Protein AF-A0A1I1I3D4-F1 (afdb_monomer_lite)

Sequence (178 aa):
MPFRSFLQRQIACILLVGGSAISSQSGAMFSGYDASAIHELLMAQVILKDDVPCFFSTAMTEEDKGARQRSITVEPMQGKIAWHISEDRGSRPLPASADQCVKYGETWQAGKILAEPKPLQYGMPYLVDFGARYHYLGIFCLSRDSTGATLLTQWSMGEDIVCTETPLNKPSKNPSGT

Foldseek 3Di:
DDDDDDDDDDDDDDDDDDDDDPPDPPPVCPDDPPVVVVVVLAQKDWDDDPLFTWIAGQPDDPVLLPFQKKKKWKDFPDDDTQWMKIHRRSNGHTHNDPVSTHTQQDHDDPIDTPDGHDDDDAFTKMWIWIDGVDTRIHIWGWDADPVRGIFIFDWDDDPHITGDPHGPDDPPPPPPPD

Radius of gyration: 28.36 Å; chains: 1; bounding box: 63×52×105 Å

Structure (mmCIF, N/CA/C/O backbone):
data_AF-A0A1I1I3D4-F1
#
_entry.id   AF-A0A1I1I3D4-F1
#
loop_
_atom_site.group_PDB
_atom_site.id
_atom_site.type_symbol
_atom_site.label_atom_id
_atom_site.label_alt_id
_atom_site.label_comp_id
_atom_site.label_asym_id
_atom_site.label_entity_id
_atom_site.label_seq_id
_atom_site.pdbx_PDB_ins_code
_atom_site.Cartn_x
_atom_site.Cartn_y
_atom_site.Cartn_z
_atom_site.occupancy
_atom_site.B_iso_or_equiv
_atom_site.auth_seq_id
_atom_site.auth_comp_id
_atom_site.auth_asym_id
_atom_site.auth_atom_id
_atom_site.pdbx_PDB_model_num
ATOM 1 N N . MET A 1 1 ? 22.675 19.282 83.811 1.00 41.78 1 MET A N 1
ATOM 2 C CA . MET A 1 1 ? 23.329 20.496 83.277 1.00 41.78 1 MET A CA 1
ATOM 3 C C . MET A 1 1 ? 22.571 20.941 82.030 1.00 41.78 1 MET A C 1
ATOM 5 O O . MET A 1 1 ? 22.627 20.225 81.041 1.00 41.78 1 MET A O 1
ATOM 9 N N . PRO A 1 2 ? 21.799 22.037 82.095 1.00 47.12 2 PRO A N 1
ATOM 10 C CA . PRO A 1 2 ? 21.137 22.659 80.950 1.00 47.12 2 PRO A CA 1
ATOM 11 C C . PRO A 1 2 ? 21.930 23.891 80.480 1.00 47.12 2 PRO A C 1
ATOM 13 O O . PRO A 1 2 ? 22.367 24.674 81.317 1.00 47.12 2 PRO A O 1
ATOM 16 N N . PHE A 1 3 ? 22.085 24.117 79.174 1.00 43.91 3 PHE A N 1
ATOM 17 C CA . PHE A 1 3 ? 22.532 25.417 78.657 1.00 43.91 3 PHE A CA 1
ATOM 18 C C . PHE A 1 3 ? 21.860 25.745 77.313 1.00 43.91 3 PHE A C 1
ATOM 20 O O . PHE A 1 3 ? 22.089 25.067 76.322 1.00 43.91 3 PHE A O 1
ATOM 27 N N . ARG A 1 4 ? 21.013 26.789 77.373 1.00 44.28 4 ARG A N 1
ATOM 28 C CA . ARG A 1 4 ? 20.846 27.949 76.460 1.00 44.28 4 ARG A CA 1
ATOM 29 C C . ARG A 1 4 ? 20.776 27.650 74.950 1.00 44.28 4 ARG A C 1
ATOM 31 O O . ARG A 1 4 ? 21.733 27.167 74.377 1.00 44.28 4 ARG A O 1
ATOM 38 N N . SER A 1 5 ? 19.668 27.864 74.238 1.00 41.50 5 SER A N 1
ATOM 39 C CA . SER A 1 5 ? 18.852 29.079 74.047 1.00 41.50 5 SER A CA 1
ATOM 40 C C . SER A 1 5 ? 19.575 30.257 73.375 1.00 41.50 5 SER A C 1
ATOM 42 O O . SER A 1 5 ? 20.690 30.599 73.752 1.00 41.50 5 SER A O 1
ATOM 44 N N . PHE A 1 6 ? 18.820 30.908 72.482 1.00 41.44 6 PHE A N 1
ATOM 45 C CA . PHE A 1 6 ? 18.988 32.241 71.890 1.00 41.44 6 PHE A CA 1
ATOM 46 C C . PHE A 1 6 ? 19.805 32.410 70.587 1.00 41.44 6 PHE A C 1
ATOM 48 O O . PHE A 1 6 ? 21.011 32.603 70.595 1.00 41.44 6 PHE A O 1
ATOM 55 N N . LEU A 1 7 ? 19.019 32.565 69.508 1.00 39.31 7 LEU A N 1
ATOM 56 C CA . LEU A 1 7 ? 18.900 33.801 68.714 1.00 39.31 7 LEU A CA 1
ATOM 57 C C . LEU A 1 7 ? 19.841 34.031 67.519 1.00 39.31 7 LEU A C 1
ATOM 59 O O . LEU A 1 7 ? 21.004 33.660 67.502 1.00 39.31 7 LEU A O 1
ATOM 63 N N . GLN A 1 8 ? 19.274 34.813 66.594 1.00 43.22 8 GLN A N 1
ATOM 64 C CA . GLN A 1 8 ? 19.895 35.627 65.544 1.00 43.22 8 GLN A CA 1
ATOM 65 C C . GLN A 1 8 ? 20.132 34.909 64.209 1.00 43.22 8 GLN A C 1
ATOM 67 O O . GLN A 1 8 ? 21.112 34.210 64.013 1.00 43.22 8 GLN A O 1
ATOM 72 N N . ARG A 1 9 ? 19.173 34.947 63.265 1.00 42.44 9 ARG A N 1
ATOM 73 C CA . ARG A 1 9 ? 18.871 36.086 62.359 1.00 42.44 9 ARG A CA 1
ATOM 74 C C . ARG A 1 9 ? 20.139 36.803 61.882 1.00 42.44 9 ARG A C 1
ATOM 76 O O . ARG A 1 9 ? 20.812 37.403 62.711 1.00 42.44 9 ARG A O 1
ATOM 83 N N . GLN A 1 10 ? 20.307 36.831 60.554 1.00 45.19 10 GLN A N 1
ATOM 84 C CA . GLN A 1 10 ? 20.806 37.904 59.658 1.00 45.19 10 GLN A CA 1
ATOM 85 C C . GLN A 1 10 ? 21.588 37.223 58.514 1.00 45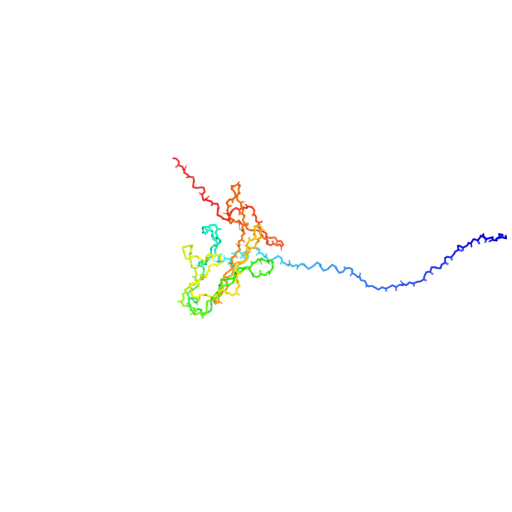.19 10 GLN A C 1
ATOM 87 O O . GLN A 1 10 ? 22.599 36.579 58.746 1.00 45.19 10 GLN A O 1
ATOM 92 N N . ILE A 1 11 ? 20.973 37.051 57.340 1.00 51.03 11 ILE A N 1
ATOM 93 C CA . ILE A 1 11 ? 21.057 37.974 56.191 1.00 51.03 11 ILE A CA 1
ATOM 94 C C . ILE A 1 11 ? 22.500 38.107 55.681 1.00 51.03 11 ILE A C 1
ATOM 96 O O . ILE A 1 11 ? 23.307 38.827 56.256 1.00 51.03 11 ILE A O 1
ATOM 100 N N . ALA A 1 12 ? 22.765 37.486 54.532 1.00 47.03 12 ALA A N 1
ATOM 101 C CA . ALA A 1 12 ? 23.756 37.954 53.573 1.00 47.03 12 ALA A CA 1
ATOM 102 C C . ALA A 1 12 ? 23.120 37.857 52.180 1.00 47.03 12 ALA A C 1
ATOM 104 O O . ALA A 1 12 ? 22.877 36.772 51.654 1.00 47.03 12 ALA A O 1
ATOM 105 N N . CYS A 1 13 ? 22.752 39.020 51.652 1.00 36.28 13 CYS A N 1
ATOM 106 C CA . CYS A 1 13 ? 22.328 39.220 50.276 1.00 36.28 13 CYS A CA 1
ATOM 107 C C . CYS A 1 13 ? 23.552 39.244 49.334 1.00 36.28 13 CYS A C 1
ATOM 109 O O . CYS A 1 13 ? 24.676 39.433 49.793 1.00 36.28 13 CYS A O 1
ATOM 111 N N . ILE A 1 14 ? 23.247 39.246 48.027 1.00 45.19 14 ILE A N 1
ATOM 112 C CA . ILE A 1 14 ? 24.045 39.719 46.871 1.00 45.19 14 ILE A CA 1
ATOM 113 C C . ILE A 1 14 ? 25.262 38.835 46.485 1.00 45.19 14 ILE A C 1
ATOM 115 O O . ILE A 1 14 ? 26.018 38.428 47.348 1.00 45.19 14 ILE A O 1
ATOM 119 N N 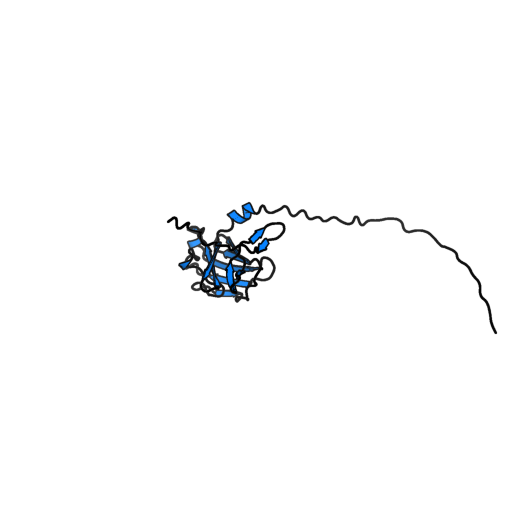. LEU A 1 15 ? 25.569 38.436 45.241 1.00 40.41 15 LEU A N 1
ATOM 120 C CA . LEU A 1 15 ? 25.268 38.822 43.852 1.00 40.41 15 LEU A CA 1
ATOM 121 C C . LEU A 1 15 ? 25.490 37.573 42.971 1.00 40.41 15 LEU A C 1
ATOM 123 O O . LEU A 1 15 ? 26.456 36.858 43.216 1.00 40.41 15 LEU A O 1
ATOM 127 N N . LEU A 1 16 ? 24.731 37.384 41.887 1.00 44.81 16 LEU A N 1
ATOM 128 C CA . LEU A 1 16 ? 25.324 37.014 40.592 1.00 44.81 16 LEU A CA 1
ATOM 129 C C . LEU A 1 16 ? 24.374 37.423 39.463 1.00 44.81 16 LEU A C 1
ATOM 131 O O . LEU A 1 16 ? 23.294 36.875 39.257 1.00 44.81 16 LEU A O 1
ATOM 135 N N . VAL A 1 17 ? 24.805 38.494 38.809 1.00 42.72 17 VAL A N 1
ATOM 136 C CA . VAL A 1 17 ? 24.235 39.141 37.637 1.00 42.72 17 VAL A CA 1
ATOM 137 C C . VAL A 1 17 ? 24.621 38.342 36.395 1.00 42.72 17 VAL A C 1
ATOM 139 O O . VAL A 1 17 ? 25.795 38.040 36.210 1.00 42.72 17 VAL A O 1
ATOM 142 N N . GLY A 1 18 ? 23.648 38.143 35.505 1.00 34.50 18 GLY A N 1
ATOM 143 C CA . GLY A 1 18 ? 23.869 38.251 34.064 1.00 34.50 18 GLY A CA 1
ATOM 144 C C . GLY A 1 18 ? 24.079 36.952 33.289 1.00 34.50 18 GLY A C 1
ATOM 145 O O . GLY A 1 18 ? 25.052 36.238 33.492 1.00 34.50 18 GLY A O 1
ATOM 146 N N . GLY A 1 19 ? 23.222 36.753 32.284 1.00 31.45 19 GLY A N 1
ATOM 147 C CA . GLY A 1 19 ? 23.629 36.087 31.048 1.00 31.45 19 GLY A CA 1
ATOM 148 C C . GLY A 1 19 ? 22.771 34.906 30.613 1.00 31.45 19 GLY A C 1
ATOM 149 O O . GLY A 1 19 ? 23.028 33.776 30.997 1.00 31.45 19 GLY A O 1
ATOM 150 N N . SER A 1 20 ? 21.844 35.193 29.699 1.00 37.25 20 SER A N 1
ATOM 151 C CA . SER A 1 20 ? 21.560 34.358 28.525 1.00 37.25 20 SER A CA 1
ATOM 152 C C . SER A 1 20 ? 20.994 32.952 28.741 1.00 37.25 20 SER A C 1
ATOM 154 O O . SER A 1 20 ? 21.710 31.960 28.706 1.00 37.25 20 SER A O 1
ATOM 156 N N . ALA A 1 21 ? 19.669 32.857 28.708 1.00 38.06 21 ALA A N 1
ATOM 157 C CA . ALA A 1 21 ? 19.028 31.970 27.743 1.00 38.06 21 ALA A CA 1
ATOM 158 C C . ALA A 1 21 ? 17.638 32.528 27.459 1.00 38.06 21 ALA A C 1
ATOM 160 O O . ALA A 1 21 ? 16.674 32.271 28.175 1.00 38.06 21 ALA A O 1
ATOM 161 N N . ILE A 1 22 ? 17.563 33.348 26.411 1.00 41.25 22 ILE A N 1
ATOM 162 C CA . ILE A 1 22 ? 16.327 33.572 25.671 1.00 41.25 22 ILE A CA 1
ATOM 163 C C . ILE A 1 22 ? 15.793 32.166 25.413 1.00 41.25 22 ILE A C 1
ATOM 165 O O . ILE A 1 22 ? 16.463 31.374 24.749 1.00 41.25 22 ILE A O 1
ATOM 169 N N . SER A 1 23 ? 14.659 31.822 26.016 1.00 35.31 23 SER A N 1
ATOM 170 C CA . SER A 1 23 ? 13.910 30.626 25.665 1.00 35.31 23 SER A CA 1
ATOM 171 C C . SER A 1 23 ? 13.660 30.720 24.169 1.00 35.31 23 SER A C 1
ATOM 173 O O . SER A 1 23 ? 12.834 31.514 23.719 1.00 35.31 23 SER A O 1
ATOM 175 N N . SER A 1 24 ? 14.486 29.997 23.411 1.00 32.62 24 SER A N 1
ATOM 176 C CA . SER A 1 24 ? 14.395 29.886 21.969 1.00 32.62 24 SER A CA 1
ATOM 177 C C . SER A 1 24 ? 13.004 29.346 21.683 1.00 32.62 24 SER A C 1
ATOM 179 O O . SER A 1 24 ? 12.732 28.160 21.858 1.00 32.62 24 SER A O 1
ATOM 181 N N . GLN A 1 25 ? 12.105 30.239 21.276 1.00 39.53 25 GLN A N 1
ATOM 182 C CA . GLN A 1 25 ? 11.008 29.875 20.405 1.00 39.53 25 GLN A CA 1
ATOM 183 C C . GLN A 1 25 ? 11.653 29.395 19.106 1.00 39.53 25 GLN A C 1
ATOM 185 O O . GLN A 1 25 ? 11.776 30.138 18.141 1.00 39.53 25 GLN A O 1
ATOM 190 N N . SER A 1 26 ? 12.086 28.139 19.084 1.00 30.25 26 SER A N 1
ATOM 191 C CA . SER A 1 26 ? 12.154 27.393 17.837 1.00 30.25 26 SER A CA 1
ATOM 192 C C . SER A 1 26 ? 10.739 26.914 17.544 1.00 30.25 26 SER A C 1
ATOM 194 O O . SER A 1 26 ? 10.429 25.730 17.606 1.00 30.25 26 SER A O 1
ATOM 196 N N . GLY A 1 27 ? 9.855 27.874 17.263 1.00 31.67 27 GLY A N 1
ATOM 197 C CA . GLY A 1 27 ? 8.738 27.613 16.378 1.00 31.67 27 GLY A CA 1
ATOM 198 C C . GLY A 1 27 ? 9.361 27.408 15.010 1.00 31.67 27 GLY A C 1
ATOM 199 O O . GLY A 1 27 ? 9.550 28.366 14.265 1.00 31.67 27 GLY A O 1
ATOM 200 N N . ALA A 1 28 ? 9.770 26.174 14.719 1.00 28.69 28 ALA A N 1
ATOM 201 C CA . ALA A 1 28 ? 9.980 25.775 13.346 1.00 28.69 28 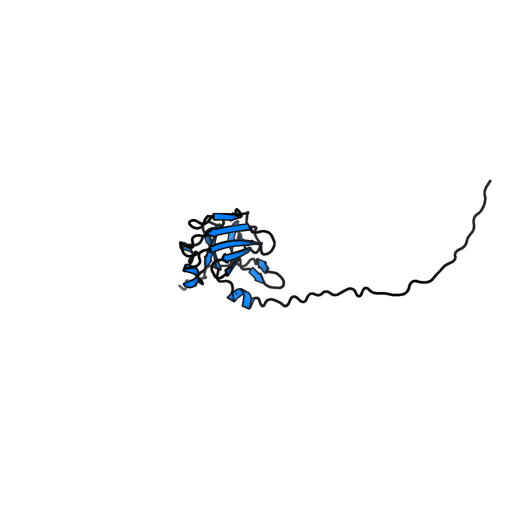ALA A CA 1
ATOM 202 C C . ALA A 1 28 ? 8.612 25.912 12.671 1.00 28.69 28 ALA A C 1
ATOM 204 O O . ALA A 1 28 ? 7.760 25.037 12.782 1.00 28.69 28 ALA A O 1
ATOM 205 N N . MET A 1 29 ? 8.379 27.062 12.037 1.00 29.78 29 MET A N 1
ATOM 206 C CA . MET A 1 29 ? 7.387 27.189 10.983 1.00 29.78 29 MET A CA 1
ATOM 207 C C . MET A 1 29 ? 7.840 26.241 9.874 1.00 29.78 29 MET A C 1
ATOM 209 O O . MET A 1 29 ? 8.608 26.624 8.994 1.00 29.78 29 MET A O 1
ATOM 213 N N . PHE A 1 30 ? 7.430 24.976 9.952 1.00 26.30 30 PHE A N 1
ATOM 214 C CA . PHE A 1 30 ? 7.457 24.120 8.784 1.00 26.30 30 PHE A CA 1
ATOM 215 C C . PHE A 1 30 ? 6.267 24.563 7.945 1.00 26.30 30 PHE A C 1
ATOM 217 O O . PHE A 1 30 ? 5.113 24.347 8.310 1.00 26.30 30 PHE A O 1
ATOM 224 N N . SER A 1 31 ? 6.567 25.328 6.895 1.00 30.77 31 SER A N 1
ATOM 225 C CA . SER A 1 31 ? 5.583 25.774 5.920 1.00 30.77 31 SER A CA 1
ATOM 226 C C . SER A 1 31 ? 4.753 24.574 5.491 1.00 30.77 31 SER A C 1
ATOM 228 O O . SER A 1 31 ? 5.322 23.567 5.062 1.00 30.77 31 SER A O 1
ATOM 230 N N . GLY A 1 32 ? 3.433 24.696 5.624 1.00 31.52 32 GLY A N 1
ATOM 231 C CA . GLY A 1 32 ? 2.490 23.711 5.129 1.00 31.52 32 GLY A CA 1
ATOM 232 C C . GLY A 1 32 ? 2.867 23.311 3.710 1.00 31.52 32 GLY A C 1
ATOM 233 O O . GLY A 1 32 ? 2.897 24.149 2.806 1.00 31.52 32 GLY A O 1
ATOM 234 N N . TYR A 1 33 ? 3.189 22.032 3.534 1.00 36.50 33 TYR A N 1
ATOM 235 C CA . TYR A 1 33 ? 3.066 21.420 2.227 1.00 36.50 33 TYR A CA 1
ATOM 236 C C . TYR A 1 33 ? 1.587 21.512 1.879 1.00 36.50 33 TYR A C 1
ATOM 238 O O . TYR A 1 33 ? 0.741 20.932 2.557 1.00 36.50 33 TYR A O 1
ATOM 246 N N . ASP A 1 34 ? 1.284 22.334 0.881 1.00 39.50 34 ASP A N 1
ATOM 247 C CA . ASP A 1 34 ? -0.055 22.487 0.343 1.00 39.50 34 ASP A CA 1
ATOM 248 C C . ASP A 1 34 ? -0.556 21.093 -0.062 1.00 39.50 34 ASP A C 1
ATOM 250 O O . ASP A 1 34 ? -0.004 20.454 -0.962 1.00 39.50 34 ASP A O 1
ATOM 254 N N . ALA A 1 35 ? -1.560 20.584 0.655 1.00 44.84 35 ALA A N 1
ATOM 255 C CA . ALA A 1 35 ? -2.115 19.247 0.459 1.00 44.84 35 ALA A CA 1
ATOM 256 C C . ALA A 1 35 ? -2.582 19.008 -0.992 1.00 44.84 35 ALA A C 1
ATOM 258 O O . ALA A 1 35 ? -2.681 17.858 -1.427 1.00 44.84 35 ALA A O 1
ATOM 259 N N . SER A 1 36 ? -2.821 20.085 -1.755 1.00 45.91 36 SER A N 1
ATOM 260 C CA . SER A 1 36 ? -3.120 20.034 -3.188 1.00 45.91 36 SER A CA 1
ATOM 261 C C . SER A 1 36 ? -1.946 19.521 -4.035 1.00 45.91 36 SER A C 1
ATOM 263 O O . SER A 1 36 ? -2.155 18.668 -4.896 1.00 45.91 36 SER A O 1
ATOM 265 N N . ALA A 1 37 ? -0.708 19.929 -3.737 1.00 46.66 37 ALA A N 1
ATOM 266 C CA . ALA A 1 37 ? 0.487 19.493 -4.464 1.00 46.66 37 ALA A CA 1
ATOM 267 C C . ALA A 1 37 ? 0.800 18.007 -4.234 1.00 46.66 37 ALA A C 1
ATOM 269 O O . ALA A 1 37 ? 1.332 17.334 -5.113 1.00 46.66 37 ALA A O 1
ATOM 270 N N . ILE A 1 38 ? 0.439 17.469 -3.064 1.00 53.56 38 ILE A N 1
ATOM 271 C CA . ILE A 1 38 ? 0.591 16.038 -2.781 1.00 53.56 38 ILE A CA 1
ATOM 272 C C . ILE A 1 38 ? -0.475 15.233 -3.523 1.00 53.56 38 ILE A C 1
ATOM 274 O O . ILE A 1 38 ? -0.159 14.169 -4.041 1.00 53.56 38 ILE A O 1
ATOM 278 N N . HIS A 1 39 ? -1.698 15.747 -3.672 1.00 52.34 39 HIS A N 1
ATOM 279 C CA . HIS A 1 39 ? -2.750 15.065 -4.433 1.00 52.34 39 HIS A CA 1
ATOM 280 C C . HIS A 1 39 ? -2.369 14.831 -5.905 1.00 52.34 39 HIS A C 1
ATOM 282 O O . HIS A 1 39 ? -2.664 13.769 -6.448 1.00 52.34 39 HIS A O 1
ATOM 288 N N . GLU A 1 40 ? -1.653 15.771 -6.529 1.00 50.38 40 GLU A N 1
ATOM 289 C CA . GLU A 1 40 ? -1.152 15.632 -7.906 1.00 50.38 40 GLU A CA 1
ATOM 290 C C . GLU A 1 40 ? 0.014 14.636 -8.050 1.00 50.38 40 GLU A C 1
ATOM 292 O O . GLU A 1 40 ? 0.331 14.219 -9.161 1.00 50.38 40 GLU A O 1
ATOM 297 N N . LEU A 1 41 ? 0.636 14.207 -6.947 1.00 58.00 41 LEU A N 1
ATOM 298 C CA . LEU A 1 41 ? 1.723 13.218 -6.938 1.00 58.00 41 LEU A CA 1
ATOM 299 C C . LEU A 1 41 ? 1.233 11.791 -6.635 1.00 58.00 41 LEU A C 1
ATOM 301 O O . LEU A 1 41 ? 1.994 10.830 -6.789 1.00 58.00 41 LEU A O 1
ATOM 305 N N . LEU A 1 42 ? -0.031 11.632 -6.220 1.00 66.62 42 LEU A N 1
ATOM 306 C CA . LEU A 1 42 ? -0.594 10.338 -5.837 1.00 66.62 42 LEU A CA 1
ATOM 307 C C . LEU A 1 42 ? -1.174 9.597 -7.036 1.00 66.62 42 LEU A C 1
ATOM 309 O O . LEU A 1 42 ? -2.365 9.639 -7.330 1.00 66.62 42 LEU A O 1
ATOM 313 N N . MET A 1 43 ? -0.290 8.903 -7.733 1.00 80.44 43 MET A N 1
ATOM 314 C CA . MET A 1 43 ? -0.617 8.149 -8.938 1.00 80.44 43 MET A CA 1
ATOM 315 C C . MET A 1 43 ? -0.777 6.647 -8.688 1.00 80.44 43 MET A C 1
ATOM 317 O O . MET A 1 43 ? -1.285 5.922 -9.550 1.00 80.44 43 MET A O 1
ATOM 321 N N . ALA A 1 44 ? -0.361 6.172 -7.513 1.00 87.81 44 ALA A N 1
ATOM 322 C CA . ALA A 1 44 ? -0.641 4.822 -7.066 1.00 87.81 44 ALA A CA 1
ATOM 323 C C . ALA A 1 44 ? -2.035 4.739 -6.440 1.00 87.81 44 ALA A C 1
ATOM 325 O O . ALA A 1 44 ? -2.428 5.533 -5.587 1.00 87.81 44 ALA A O 1
ATOM 326 N N . GLN A 1 45 ? -2.773 3.729 -6.871 1.00 89.50 45 GLN A N 1
ATOM 327 C CA . GLN A 1 45 ? -4.115 3.406 -6.435 1.00 89.50 45 GLN A CA 1
ATOM 328 C C . GLN A 1 45 ? -4.092 2.163 -5.548 1.00 89.50 45 GLN A C 1
ATOM 330 O O . GLN A 1 45 ? -3.305 1.231 -5.751 1.00 89.50 45 GLN A O 1
ATOM 335 N N . VAL A 1 46 ? -4.991 2.152 -4.566 1.00 92.06 46 VAL A N 1
ATOM 336 C CA . VAL A 1 46 ? -5.141 1.059 -3.606 1.00 92.06 46 VAL A CA 1
ATOM 337 C C . VAL A 1 46 ? -6.602 0.641 -3.555 1.00 92.06 46 VAL A C 1
ATOM 339 O O . VAL A 1 46 ? -7.492 1.475 -3.397 1.00 92.06 46 VAL A O 1
ATOM 342 N N . ILE A 1 47 ? -6.845 -0.660 -3.674 1.00 93.38 47 ILE A N 1
ATOM 343 C CA . ILE A 1 47 ? -8.161 -1.282 -3.490 1.00 93.38 47 ILE A CA 1
ATOM 344 C C . ILE A 1 47 ? -8.059 -2.425 -2.482 1.00 93.38 47 ILE A C 1
ATOM 346 O O . ILE A 1 47 ? -6.961 -2.849 -2.131 1.00 93.38 47 ILE A O 1
ATOM 350 N N . LEU A 1 48 ? -9.197 -2.947 -2.030 1.00 94.31 48 LEU A N 1
ATOM 351 C CA . LEU A 1 48 ? -9.233 -4.221 -1.315 1.00 94.31 48 LEU A CA 1
ATOM 352 C C . LEU A 1 48 ? -9.571 -5.342 -2.289 1.00 94.31 48 LEU A C 1
ATOM 354 O O . LEU A 1 48 ? -10.529 -5.235 -3.054 1.00 94.31 48 LEU A O 1
ATOM 358 N N . LYS A 1 49 ? -8.797 -6.423 -2.232 1.00 93.12 49 LYS A N 1
ATOM 359 C CA . LYS A 1 49 ? -9.065 -7.669 -2.950 1.00 93.12 49 LYS A CA 1
ATOM 360 C C . LYS A 1 49 ? -8.954 -8.811 -1.951 1.00 93.12 49 LYS A C 1
ATOM 362 O O . LYS A 1 49 ? -7.859 -9.092 -1.469 1.00 93.12 49 LYS A O 1
ATOM 367 N N . ASP A 1 50 ? -10.089 -9.429 -1.633 1.00 92.31 50 ASP A N 1
ATOM 368 C CA . ASP A 1 50 ? -10.211 -10.444 -0.576 1.00 92.31 50 ASP A CA 1
ATOM 369 C C . ASP A 1 50 ? -9.721 -9.919 0.791 1.00 92.31 50 ASP A C 1
ATOM 371 O O . ASP A 1 50 ? -8.878 -10.531 1.437 1.00 92.31 50 ASP A O 1
ATOM 375 N N . ASP A 1 51 ? -10.196 -8.732 1.189 1.00 91.81 51 ASP A N 1
ATOM 376 C CA . ASP A 1 51 ? -9.836 -8.020 2.433 1.00 91.81 51 ASP A CA 1
ATOM 377 C C . ASP A 1 51 ? -8.356 -7.617 2.592 1.00 91.81 51 ASP A C 1
ATOM 379 O O . ASP A 1 51 ? -7.955 -7.123 3.649 1.00 91.81 51 ASP A O 1
ATOM 383 N N . VAL A 1 52 ? -7.546 -7.754 1.538 1.00 95.31 52 VAL A N 1
ATOM 384 C CA . VAL A 1 52 ? -6.126 -7.373 1.525 1.00 95.31 52 VAL A CA 1
ATOM 385 C C . VAL A 1 52 ? -5.907 -6.150 0.622 1.00 95.31 52 VAL A C 1
ATOM 387 O O . VAL A 1 52 ? -6.438 -6.126 -0.495 1.00 95.31 52 VAL A O 1
ATOM 390 N N . PRO A 1 53 ? -5.118 -5.138 1.048 1.00 96.00 53 PRO A N 1
ATOM 391 C CA . PRO A 1 53 ? -4.707 -4.039 0.177 1.00 96.00 53 PRO A CA 1
ATOM 392 C C . PRO A 1 53 ? -4.021 -4.548 -1.084 1.00 96.00 53 PRO A C 1
ATOM 394 O O . PRO A 1 53 ? -3.118 -5.379 -1.018 1.00 96.00 53 PRO A O 1
ATOM 397 N N . CYS A 1 54 ? -4.447 -4.039 -2.228 1.00 95.25 54 CYS A N 1
ATOM 398 C CA . CYS A 1 54 ? -3.938 -4.416 -3.530 1.00 95.25 54 CYS A CA 1
ATOM 399 C C . CYS A 1 54 ? -3.593 -3.160 -4.321 1.00 95.25 54 CYS A C 1
ATOM 401 O O . CYS A 1 54 ? -4.411 -2.243 -4.432 1.00 95.25 54 CYS A O 1
ATOM 403 N N . PHE A 1 55 ? -2.371 -3.116 -4.840 1.00 93.75 55 PHE A N 1
ATOM 404 C CA . PHE A 1 55 ? -1.745 -1.888 -5.315 1.00 93.75 55 PHE A CA 1
ATOM 405 C C . PHE A 1 55 ? -1.541 -1.912 -6.833 1.00 93.75 55 PHE A C 1
ATOM 407 O O . PHE A 1 55 ? -1.119 -2.931 -7.390 1.00 93.75 55 PHE A O 1
ATOM 414 N N . PHE A 1 56 ? -1.782 -0.780 -7.496 1.00 91.38 56 PHE A N 1
ATOM 415 C CA . PHE A 1 56 ? -1.477 -0.559 -8.916 1.00 91.38 56 PHE A CA 1
ATOM 416 C C . PHE A 1 56 ? -1.278 0.935 -9.212 1.00 91.38 56 PHE A C 1
ATOM 418 O O . PHE A 1 56 ? -1.624 1.766 -8.386 1.00 91.38 56 PHE A O 1
ATOM 425 N N . SER A 1 57 ? -0.745 1.311 -10.376 1.00 88.44 57 SER A N 1
ATOM 426 C CA . SER A 1 57 ? -0.663 2.719 -10.808 1.00 88.44 57 SER A CA 1
ATOM 427 C C . SER A 1 57 ? -1.033 2.863 -12.283 1.00 88.44 57 SER A C 1
ATOM 429 O O . SER A 1 57 ? -0.551 2.131 -13.140 1.00 88.44 57 SER A O 1
ATOM 431 N N . THR A 1 58 ? -1.901 3.822 -12.597 1.00 83.50 58 THR A N 1
ATOM 432 C CA . THR A 1 58 ? -2.339 4.093 -13.978 1.00 83.50 58 THR A CA 1
ATOM 433 C C . THR A 1 58 ? -1.497 5.158 -14.675 1.00 83.50 58 THR A C 1
ATOM 435 O O . THR A 1 58 ? -1.688 5.390 -15.864 1.00 83.50 58 THR A O 1
ATOM 438 N N . ALA A 1 59 ? -0.582 5.817 -13.959 1.00 79.88 59 ALA A N 1
ATOM 439 C CA . ALA A 1 59 ? 0.217 6.924 -14.494 1.00 79.88 59 ALA A CA 1
ATOM 440 C C . ALA A 1 59 ? 1.588 6.496 -15.038 1.00 79.88 59 ALA A C 1
ATOM 442 O O . ALA A 1 59 ? 2.431 7.344 -15.330 1.00 79.88 59 ALA A O 1
ATOM 443 N N . MET A 1 60 ? 1.837 5.190 -15.138 1.00 74.88 60 MET A N 1
ATOM 444 C CA . MET A 1 60 ? 3.105 4.672 -15.644 1.00 74.88 60 MET A CA 1
ATOM 445 C C . MET A 1 60 ? 3.314 5.089 -17.093 1.00 74.88 60 MET A C 1
ATOM 447 O O . MET A 1 60 ? 2.430 4.919 -17.935 1.00 74.88 60 MET A O 1
ATOM 451 N N . THR A 1 61 ? 4.508 5.587 -17.394 1.00 74.50 61 THR A N 1
ATOM 452 C CA . THR A 1 61 ? 4.865 5.992 -18.751 1.00 74.50 61 THR A CA 1
ATOM 453 C C . THR A 1 61 ? 5.441 4.813 -19.541 1.00 74.50 61 THR A C 1
ATOM 455 O O . THR A 1 61 ? 5.845 3.788 -18.984 1.00 74.50 61 THR A O 1
ATOM 458 N N . GLU A 1 62 ? 5.524 4.946 -20.868 1.00 72.31 62 GLU A N 1
ATOM 459 C CA . GLU A 1 62 ? 6.235 3.968 -21.709 1.00 72.31 62 GLU A CA 1
ATOM 460 C C . GLU A 1 62 ? 7.719 3.844 -21.320 1.00 72.31 62 GLU A C 1
ATOM 462 O O . GLU A 1 62 ? 8.317 2.779 -21.467 1.00 72.31 62 GLU A O 1
ATOM 467 N N . GLU A 1 63 ? 8.310 4.905 -20.770 1.00 71.38 63 GLU A N 1
ATOM 468 C CA . GLU A 1 63 ? 9.710 4.929 -20.348 1.00 71.38 63 GLU A CA 1
ATOM 469 C C . GLU A 1 63 ? 9.949 4.045 -19.115 1.00 71.38 63 GLU A C 1
ATOM 47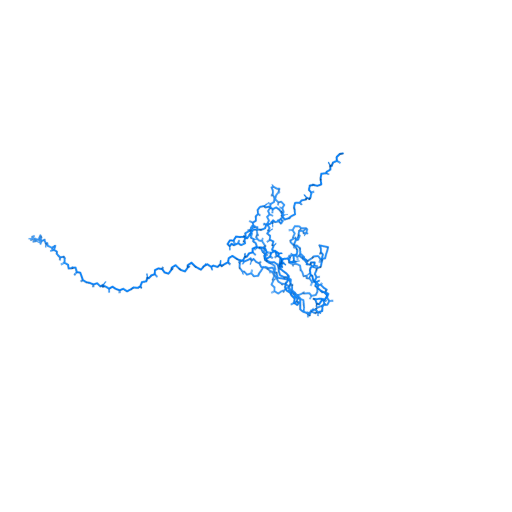1 O O . GLU A 1 63 ? 10.992 3.394 -19.008 1.00 71.38 63 GLU A O 1
ATOM 476 N N . ASP A 1 64 ? 8.960 3.924 -18.225 1.00 72.75 64 ASP A N 1
ATOM 477 C CA . ASP A 1 64 ? 9.025 3.034 -17.061 1.00 72.75 64 ASP A CA 1
ATOM 478 C C . ASP A 1 64 ? 8.992 1.557 -17.457 1.00 72.75 64 ASP A C 1
ATOM 480 O O . ASP A 1 64 ? 9.554 0.708 -16.755 1.00 72.75 64 ASP A O 1
ATOM 484 N N . LYS A 1 65 ? 8.416 1.228 -18.623 1.00 66.38 65 LYS A N 1
ATOM 485 C CA . LYS A 1 65 ? 8.422 -0.138 -19.178 1.00 66.38 65 LYS A CA 1
ATOM 486 C C . LYS A 1 65 ? 9.822 -0.605 -19.591 1.00 66.38 65 LYS A C 1
ATOM 488 O O . LYS A 1 65 ? 10.043 -1.813 -19.685 1.00 66.38 65 LYS A O 1
ATOM 493 N N . GLY A 1 66 ? 10.779 0.313 -19.745 1.00 65.06 66 GLY A N 1
ATOM 494 C CA . GLY A 1 66 ? 12.194 0.010 -19.990 1.00 65.06 66 GLY A CA 1
ATOM 495 C C . GLY A 1 66 ? 13.076 -0.054 -18.734 1.00 65.06 66 GLY A C 1
ATOM 496 O O . GLY A 1 66 ? 14.230 -0.476 -18.830 1.00 65.06 66 GLY A O 1
ATOM 497 N N . ALA A 1 67 ? 12.571 0.357 -17.564 1.00 72.38 67 ALA A N 1
ATOM 498 C CA . ALA A 1 67 ? 13.348 0.366 -16.324 1.00 72.38 67 ALA A CA 1
ATOM 499 C C . ALA A 1 67 ? 13.713 -1.059 -15.868 1.00 72.38 67 ALA A C 1
ATOM 501 O O . ALA A 1 67 ? 12.856 -1.940 -15.796 1.00 72.38 67 ALA A O 1
ATOM 502 N N . ARG A 1 68 ? 14.998 -1.280 -15.555 1.00 74.56 68 ARG A N 1
ATOM 503 C CA . ARG A 1 68 ? 15.516 -2.590 -15.114 1.00 74.56 68 ARG A CA 1
ATOM 504 C C . ARG A 1 68 ? 15.144 -2.928 -13.678 1.00 74.56 68 ARG A C 1
ATOM 506 O O . ARG A 1 68 ? 14.942 -4.094 -13.381 1.00 74.56 68 ARG A O 1
ATOM 513 N N . GLN A 1 69 ? 15.088 -1.919 -12.819 1.00 79.00 69 GLN A N 1
ATOM 514 C CA . GLN A 1 69 ? 14.720 -2.083 -11.425 1.00 79.00 69 GLN A CA 1
ATOM 515 C C . GLN A 1 69 ? 13.335 -1.499 -11.209 1.00 79.00 69 GLN A C 1
ATOM 517 O O . GLN A 1 69 ? 13.050 -0.382 -11.649 1.00 79.00 69 GLN A O 1
ATOM 522 N N . ARG A 1 70 ? 12.484 -2.277 -10.550 1.00 87.50 70 ARG A N 1
ATOM 523 C CA . ARG A 1 70 ? 11.143 -1.875 -10.149 1.00 87.50 70 ARG A CA 1
ATOM 524 C C . ARG A 1 70 ? 10.873 -2.351 -8.738 1.00 87.50 70 ARG A C 1
ATOM 526 O O . ARG A 1 70 ? 11.333 -3.425 -8.362 1.00 87.50 70 ARG A O 1
ATOM 533 N N . SER A 1 71 ? 10.110 -1.596 -7.970 1.00 91.00 71 SER A N 1
ATOM 534 C CA . SER A 1 71 ? 9.786 -1.960 -6.601 1.00 91.00 71 SER A CA 1
ATOM 535 C C . SER A 1 71 ? 8.370 -1.574 -6.220 1.00 91.00 71 SER A C 1
ATOM 537 O O . SER A 1 71 ? 7.744 -0.707 -6.828 1.00 91.00 71 SER A O 1
ATOM 539 N N . ILE A 1 72 ? 7.876 -2.255 -5.191 1.00 93.50 72 ILE A N 1
ATOM 540 C CA . ILE A 1 72 ? 6.703 -1.840 -4.432 1.00 93.50 72 ILE A CA 1
ATOM 541 C C . ILE A 1 72 ? 7.142 -1.799 -2.978 1.00 93.50 72 ILE A C 1
ATOM 543 O O . ILE A 1 72 ? 7.513 -2.832 -2.412 1.00 93.50 72 ILE A O 1
ATOM 547 N N . THR A 1 73 ? 7.107 -0.614 -2.388 1.00 95.38 73 THR A N 1
ATOM 548 C CA . THR A 1 73 ? 7.412 -0.398 -0.976 1.00 95.38 73 THR A CA 1
ATOM 549 C C . THR A 1 73 ? 6.153 0.069 -0.279 1.00 95.38 73 THR A C 1
ATOM 551 O O . THR A 1 73 ? 5.468 0.962 -0.764 1.00 95.38 73 THR A O 1
ATOM 554 N N . VAL A 1 74 ? 5.844 -0.532 0.863 1.00 96.81 74 VAL A N 1
ATOM 555 C CA . VAL A 1 74 ? 4.791 -0.068 1.762 1.00 96.81 74 VAL A CA 1
ATOM 556 C C . VAL A 1 74 ? 5.423 0.259 3.099 1.00 96.81 74 VAL A C 1
ATOM 558 O O . VAL A 1 74 ? 6.070 -0.587 3.728 1.00 96.81 74 VAL A O 1
ATOM 561 N N . GLU A 1 75 ? 5.204 1.479 3.558 1.00 95.31 75 GLU A N 1
ATOM 562 C CA . GLU A 1 75 ? 5.718 1.964 4.827 1.00 95.31 75 GLU A CA 1
ATOM 563 C C . GLU A 1 75 ? 4.671 2.794 5.566 1.00 95.31 75 GLU A C 1
ATOM 565 O O . GLU A 1 75 ? 3.863 3.480 4.941 1.00 95.31 75 GLU A O 1
ATOM 570 N N . PRO A 1 76 ? 4.614 2.705 6.903 1.00 93.00 76 PRO A N 1
ATOM 571 C CA . PRO A 1 76 ? 3.832 3.662 7.667 1.00 93.00 76 PRO A CA 1
ATOM 572 C C . PRO A 1 76 ? 4.458 5.048 7.493 1.00 93.00 76 PRO A C 1
ATOM 574 O O . PRO A 1 76 ? 5.682 5.160 7.428 1.00 93.00 76 PRO A O 1
ATOM 577 N N . MET A 1 77 ? 3.643 6.105 7.508 1.00 83.19 77 MET A N 1
ATOM 578 C CA . MET A 1 77 ? 4.155 7.487 7.448 1.00 83.19 77 MET A CA 1
ATOM 579 C C . MET A 1 77 ? 5.177 7.796 8.553 1.00 83.19 77 MET A C 1
ATOM 581 O O . MET A 1 77 ? 6.023 8.672 8.407 1.00 83.19 77 MET A O 1
ATOM 585 N N . GLN A 1 78 ? 5.112 7.055 9.661 1.00 76.56 78 GLN A N 1
ATOM 586 C CA . GLN A 1 78 ? 6.115 7.063 10.715 1.00 76.56 78 GLN A CA 1
ATOM 587 C C . GLN A 1 78 ? 6.503 5.625 11.062 1.00 76.56 78 GLN A C 1
ATOM 589 O O . GLN A 1 78 ? 5.669 4.833 11.506 1.00 76.56 78 GLN A O 1
ATOM 594 N N . GLY A 1 79 ? 7.781 5.279 10.905 1.00 81.44 79 GLY A N 1
ATOM 595 C CA . GLY A 1 79 ? 8.319 4.004 11.373 1.00 81.44 79 GLY A CA 1
ATOM 596 C C . GLY A 1 79 ? 9.185 3.282 10.350 1.00 81.44 79 GLY A C 1
ATOM 597 O O . GLY A 1 79 ? 9.902 3.892 9.567 1.00 81.44 79 GLY A O 1
ATOM 598 N N . LYS A 1 80 ? 9.182 1.948 10.427 1.00 89.62 80 LYS A N 1
ATOM 599 C CA . LYS A 1 80 ? 9.981 1.077 9.554 1.00 89.62 80 LYS A CA 1
ATOM 600 C C . LYS A 1 80 ? 9.114 0.541 8.425 1.00 89.62 80 LYS A C 1
ATOM 602 O O . LYS A 1 80 ? 7.964 0.190 8.684 1.00 89.62 80 LYS A O 1
ATOM 607 N N . ILE A 1 81 ? 9.728 0.329 7.261 1.00 94.19 81 ILE A N 1
ATOM 608 C CA . ILE A 1 81 ? 9.147 -0.380 6.114 1.00 94.19 81 ILE A CA 1
ATOM 609 C C . ILE A 1 81 ? 8.334 -1.591 6.590 1.00 94.19 81 ILE A C 1
ATOM 611 O O . ILE A 1 81 ? 8.821 -2.443 7.357 1.00 94.19 81 ILE A O 1
ATOM 615 N N . ALA A 1 82 ? 7.072 -1.615 6.168 1.00 96.50 82 ALA A N 1
ATOM 616 C CA . ALA A 1 82 ? 6.125 -2.671 6.478 1.00 96.50 82 ALA A CA 1
ATOM 617 C C . ALA A 1 82 ? 6.258 -3.823 5.484 1.00 96.50 82 ALA A C 1
ATOM 619 O O . ALA A 1 82 ? 6.030 -4.960 5.873 1.00 96.50 82 ALA A O 1
ATOM 620 N N . TRP A 1 83 ? 6.615 -3.537 4.231 1.00 97.75 83 TRP A N 1
ATOM 621 C CA . TRP A 1 83 ? 6.821 -4.535 3.186 1.00 97.75 83 TRP A CA 1
ATOM 622 C C . TRP A 1 83 ? 7.567 -3.928 1.998 1.00 97.75 83 TRP A C 1
ATOM 624 O O . TRP A 1 83 ? 7.365 -2.757 1.685 1.00 97.75 83 TRP A O 1
ATOM 634 N N . HIS A 1 84 ? 8.428 -4.703 1.343 1.00 95.75 84 HIS A N 1
ATOM 635 C CA . HIS A 1 84 ? 9.165 -4.231 0.171 1.00 95.75 84 HIS A CA 1
ATOM 636 C C . HIS A 1 84 ? 9.496 -5.384 -0.772 1.00 95.75 84 HIS A C 1
ATOM 638 O O . HIS A 1 84 ? 10.077 -6.388 -0.354 1.00 95.75 84 HIS A O 1
ATOM 644 N N . ILE A 1 85 ? 9.170 -5.205 -2.050 1.00 93.44 85 ILE A N 1
ATOM 645 C CA . ILE A 1 85 ? 9.542 -6.088 -3.158 1.00 93.44 85 ILE A CA 1
ATOM 646 C C . ILE A 1 85 ? 10.407 -5.318 -4.147 1.00 93.44 85 ILE A C 1
ATOM 648 O O . ILE A 1 85 ? 10.050 -4.200 -4.504 1.00 93.44 85 ILE A O 1
ATOM 652 N N . SER A 1 86 ? 11.478 -5.945 -4.639 1.00 90.50 86 SER A N 1
ATOM 653 C CA . SER A 1 86 ? 12.258 -5.470 -5.792 1.00 90.50 86 SER A CA 1
ATOM 654 C C . SER A 1 86 ? 12.251 -6.509 -6.908 1.00 90.50 86 SER A C 1
ATOM 656 O O . SER A 1 86 ? 12.391 -7.706 -6.657 1.00 90.50 86 SER A O 1
ATOM 658 N N . GLU A 1 87 ? 12.111 -6.059 -8.146 1.00 86.75 87 GLU A N 1
ATOM 659 C CA . GLU A 1 87 ? 12.237 -6.840 -9.371 1.00 86.75 87 GLU A CA 1
ATOM 660 C C . GLU A 1 87 ? 13.363 -6.222 -10.203 1.00 86.75 87 GLU A C 1
ATOM 662 O O . GLU A 1 87 ? 13.259 -5.087 -10.665 1.00 86.75 87 GLU A O 1
ATOM 667 N N . ASP A 1 88 ? 14.460 -6.962 -10.358 1.00 77.81 88 ASP A N 1
ATOM 668 C CA . ASP A 1 88 ? 15.709 -6.429 -10.922 1.00 77.81 88 ASP A CA 1
ATOM 669 C C . ASP A 1 88 ? 15.899 -6.789 -12.408 1.00 77.81 88 ASP A C 1
ATOM 671 O O . ASP A 1 88 ? 16.947 -6.500 -12.995 1.00 77.81 88 ASP A O 1
ATOM 675 N N . ARG A 1 89 ? 14.929 -7.477 -13.031 1.00 69.94 89 ARG A N 1
ATOM 676 C CA . ARG A 1 89 ? 15.030 -7.916 -14.433 1.00 69.94 89 ARG A CA 1
ATOM 677 C C . ARG A 1 89 ? 14.204 -7.069 -15.391 1.00 69.94 89 ARG A C 1
ATOM 679 O O . ARG A 1 89 ? 14.302 -7.296 -16.597 1.00 69.94 89 ARG A O 1
ATOM 686 N N . GLY A 1 90 ? 13.409 -6.120 -14.900 1.00 64.19 90 GLY A N 1
ATOM 687 C CA . GLY A 1 90 ? 12.586 -5.203 -15.688 1.00 64.19 90 GLY A CA 1
ATOM 688 C C . GLY A 1 90 ? 11.678 -5.909 -16.695 1.00 64.19 90 GLY A C 1
ATOM 689 O O . GLY A 1 90 ? 11.242 -5.303 -17.676 1.00 64.19 90 GLY A O 1
ATOM 690 N N . SER A 1 91 ? 11.404 -7.199 -16.501 1.00 66.00 91 SER A N 1
ATOM 691 C CA . SER A 1 91 ? 10.947 -8.074 -17.591 1.00 66.00 91 SER A CA 1
ATOM 692 C C . SER A 1 91 ? 9.465 -7.907 -17.920 1.00 66.00 91 SER A C 1
ATOM 694 O O . SER A 1 91 ? 9.000 -8.315 -18.986 1.00 66.00 91 SER A O 1
ATOM 696 N N . ARG A 1 92 ? 8.705 -7.296 -17.011 1.00 71.31 92 ARG A N 1
ATOM 697 C CA . ARG A 1 92 ? 7.263 -7.095 -17.134 1.00 71.31 92 ARG A CA 1
ATOM 698 C C . ARG A 1 92 ? 6.844 -5.799 -16.433 1.00 71.31 92 ARG A C 1
ATOM 700 O O . ARG A 1 92 ? 7.420 -5.466 -15.398 1.00 71.31 92 ARG A O 1
ATOM 707 N N . PRO A 1 93 ? 5.857 -5.071 -16.977 1.00 75.75 93 PRO A N 1
ATOM 708 C CA . PRO A 1 93 ? 5.463 -3.767 -16.457 1.00 75.75 93 PRO A CA 1
ATOM 709 C C . PRO A 1 93 ? 4.936 -3.877 -15.027 1.00 75.75 93 PRO A C 1
ATOM 711 O O . PRO A 1 93 ? 4.383 -4.916 -14.644 1.00 75.75 93 PRO A O 1
ATOM 714 N N . LEU A 1 94 ? 5.102 -2.792 -14.268 1.00 79.69 94 LEU A N 1
ATOM 715 C CA . LEU A 1 94 ? 4.439 -2.615 -12.982 1.00 79.69 94 LEU A CA 1
ATOM 716 C C . LEU A 1 94 ? 2.898 -2.772 -13.150 1.00 79.69 94 LEU A C 1
ATOM 718 O O . LEU A 1 94 ? 2.368 -2.573 -14.248 1.00 79.69 94 LEU A O 1
ATOM 722 N N . PRO A 1 95 ? 2.164 -3.138 -12.085 1.00 86.19 95 PRO A N 1
ATOM 723 C CA . PRO A 1 95 ? 0.710 -3.321 -12.122 1.00 86.19 95 PRO A CA 1
ATOM 724 C C . PRO A 1 95 ? -0.040 -2.053 -12.541 1.00 86.19 95 PRO A C 1
ATOM 726 O O . PRO A 1 95 ? -0.010 -1.058 -11.822 1.00 86.19 95 PRO A O 1
ATOM 729 N N . ALA A 1 96 ? -0.757 -2.098 -13.666 1.00 86.44 96 ALA A N 1
ATOM 730 C CA . ALA A 1 96 ? -1.389 -0.909 -14.250 1.00 86.44 96 ALA A CA 1
ATOM 731 C C . ALA A 1 96 ? -2.921 -0.849 -14.096 1.00 86.44 96 ALA A C 1
ATOM 733 O O . ALA A 1 96 ? -3.573 0.035 -14.646 1.00 86.44 96 ALA A O 1
ATOM 734 N N . SER A 1 97 ? -3.525 -1.807 -13.388 1.00 88.69 97 SER A N 1
ATOM 735 C CA . SER A 1 97 ? -4.981 -1.894 -13.222 1.00 88.69 97 SER A CA 1
ATOM 736 C C . SER A 1 97 ? -5.376 -2.658 -11.959 1.00 88.69 97 SER A C 1
ATOM 738 O O . SER A 1 97 ? -4.580 -3.421 -11.411 1.00 88.69 97 SER A O 1
ATOM 740 N N . ALA A 1 98 ? -6.636 -2.500 -11.548 1.00 89.88 98 ALA A N 1
ATOM 741 C CA . ALA A 1 98 ? -7.243 -3.233 -10.439 1.00 89.88 98 ALA A CA 1
ATOM 742 C C . ALA A 1 98 ? -7.174 -4.764 -10.611 1.00 89.88 98 ALA A C 1
ATOM 744 O O . ALA A 1 98 ? -6.936 -5.485 -9.646 1.00 89.88 98 ALA A O 1
ATOM 745 N N . ASP A 1 99 ? -7.322 -5.281 -11.832 1.00 89.69 99 ASP A N 1
ATOM 746 C CA . ASP A 1 99 ? -7.267 -6.729 -12.075 1.00 89.69 99 ASP A CA 1
ATOM 747 C C . ASP A 1 99 ? -5.852 -7.294 -11.915 1.00 89.69 99 ASP A C 1
ATOM 749 O O . ASP A 1 99 ? -5.677 -8.427 -11.460 1.00 89.69 99 ASP A O 1
ATOM 753 N N . GLN A 1 100 ? -4.848 -6.484 -12.256 1.00 89.75 100 GLN A N 1
ATOM 754 C CA . GLN A 1 100 ? -3.426 -6.833 -12.228 1.00 89.75 100 GLN A CA 1
ATOM 755 C C . GLN A 1 100 ? -2.720 -6.419 -10.935 1.00 89.75 100 GLN A C 1
ATOM 757 O O . GLN A 1 100 ? -1.507 -6.602 -10.836 1.00 89.75 100 GLN A O 1
ATOM 762 N N . CYS A 1 101 ? -3.445 -5.829 -9.982 1.00 92.38 101 CYS A N 1
ATOM 763 C CA . CYS A 1 101 ? -2.869 -5.290 -8.760 1.00 92.38 101 CYS A CA 1
ATOM 764 C C . CYS A 1 101 ? -2.094 -6.359 -7.976 1.00 92.38 101 CYS A C 1
ATOM 766 O O . CYS A 1 101 ? -2.416 -7.550 -8.020 1.00 92.38 101 CYS A O 1
ATOM 768 N N . VAL A 1 102 ? -1.077 -5.925 -7.235 1.00 94.00 102 VAL A N 1
ATOM 769 C CA . VAL A 1 102 ? -0.294 -6.811 -6.364 1.00 94.00 102 VAL A CA 1
ATOM 770 C C . VAL A 1 102 ? -0.832 -6.682 -4.954 1.00 94.00 102 VAL A C 1
ATOM 772 O O . VAL A 1 102 ? -0.870 -5.579 -4.404 1.00 94.00 102 VAL A O 1
ATOM 775 N N . LYS A 1 103 ? -1.256 -7.803 -4.371 1.00 96.12 103 LYS A N 1
ATOM 776 C CA . LYS A 1 103 ? -1.727 -7.837 -2.989 1.00 96.12 103 LYS A CA 1
ATOM 777 C C . LYS A 1 103 ? -0.562 -7.679 -2.024 1.00 96.12 103 LYS A C 1
ATOM 779 O O . LYS A 1 103 ? 0.527 -8.208 -2.236 1.00 96.12 103 LYS A O 1
ATOM 784 N N . TYR A 1 104 ? -0.818 -6.976 -0.931 1.00 96.81 104 TYR A N 1
ATOM 785 C CA . TYR A 1 104 ? 0.120 -6.836 0.167 1.00 96.81 104 TYR A CA 1
ATOM 786 C C . TYR A 1 104 ? 0.599 -8.203 0.669 1.00 96.81 104 TYR A C 1
ATOM 788 O O . TYR A 1 104 ? -0.205 -9.072 1.002 1.00 96.81 104 TYR A O 1
ATOM 796 N N . GLY A 1 105 ? 1.918 -8.374 0.738 1.00 95.12 105 GLY A N 1
ATOM 797 C CA . GLY A 1 105 ? 2.567 -9.610 1.174 1.00 95.12 105 GLY A CA 1
ATOM 798 C C . GLY A 1 105 ? 2.793 -10.657 0.080 1.00 95.12 105 GLY A C 1
ATOM 799 O O . GLY A 1 105 ? 3.547 -11.598 0.315 1.00 95.12 105 GLY A O 1
ATOM 800 N N . GLU A 1 106 ? 2.223 -10.497 -1.116 1.00 94.19 106 GLU A N 1
ATOM 801 C CA . GLU A 1 106 ? 2.432 -11.429 -2.229 1.00 94.19 106 GLU A CA 1
ATOM 802 C C . GLU A 1 106 ? 3.589 -11.005 -3.128 1.00 94.19 106 GLU A C 1
ATOM 804 O O . GLU A 1 106 ? 3.745 -9.832 -3.452 1.00 94.19 106 GLU A O 1
ATOM 809 N N . THR A 1 107 ? 4.385 -11.958 -3.612 1.00 88.12 107 THR A N 1
ATOM 810 C CA . THR A 1 107 ? 5.414 -11.602 -4.592 1.00 88.12 107 THR A CA 1
ATOM 811 C C . THR A 1 107 ? 4.793 -11.104 -5.898 1.00 88.12 107 THR A C 1
ATOM 813 O O . THR A 1 107 ? 3.770 -11.605 -6.367 1.00 88.12 107 THR A O 1
ATOM 816 N N . TRP A 1 108 ? 5.455 -10.139 -6.524 1.00 84.56 108 TRP A N 1
ATOM 817 C CA . TRP A 1 108 ? 5.113 -9.664 -7.851 1.00 84.56 108 TRP A CA 1
ATOM 818 C C . TRP A 1 108 ? 6.072 -10.286 -8.868 1.00 84.56 108 TRP A C 1
ATOM 820 O O . TRP A 1 108 ? 7.265 -9.986 -8.886 1.00 84.56 108 TRP A O 1
ATOM 830 N N . GLN A 1 109 ? 5.542 -11.159 -9.730 1.00 79.81 109 GLN A N 1
ATOM 831 C CA . GLN A 1 109 ? 6.286 -11.808 -10.821 1.00 79.81 109 GLN A CA 1
ATOM 832 C C . GLN A 1 109 ? 7.539 -12.565 -10.330 1.00 79.81 109 GLN A C 1
ATOM 834 O O . GLN A 1 109 ? 7.431 -13.451 -9.489 1.00 79.81 109 GLN A O 1
ATOM 839 N N . ALA A 1 110 ? 8.715 -12.251 -10.889 1.00 79.81 110 ALA A N 1
ATOM 840 C CA . ALA A 1 110 ? 10.016 -12.785 -10.486 1.00 79.81 110 ALA A CA 1
ATOM 841 C C . ALA A 1 110 ? 10.703 -11.916 -9.415 1.00 79.81 110 ALA A C 1
ATOM 843 O O . ALA A 1 110 ? 11.900 -12.074 -9.165 1.00 79.81 110 ALA A O 1
ATOM 844 N N . GLY A 1 111 ? 9.959 -10.980 -8.820 1.00 83.81 111 GLY A N 1
ATOM 845 C CA . GLY A 1 111 ? 10.437 -10.104 -7.769 1.00 83.81 111 GLY A CA 1
ATOM 846 C C . GLY A 1 111 ? 10.836 -10.872 -6.514 1.00 83.81 111 GLY A C 1
ATOM 847 O O . GLY A 1 111 ? 10.404 -11.999 -6.252 1.00 83.81 111 GLY A O 1
ATOM 848 N N . LYS A 1 112 ? 11.690 -10.231 -5.725 1.00 90.19 112 LYS A N 1
ATOM 849 C CA . LYS A 1 112 ? 12.172 -10.716 -4.443 1.00 90.19 112 LYS A CA 1
ATOM 850 C C . LYS A 1 112 ? 11.623 -9.830 -3.336 1.00 90.19 112 LYS A C 1
ATOM 852 O O . LYS A 1 112 ? 11.771 -8.610 -3.382 1.00 90.19 112 LYS A O 1
ATOM 857 N N . ILE A 1 113 ? 11.051 -10.457 -2.315 1.00 92.75 113 ILE A N 1
ATOM 858 C CA . ILE A 1 113 ? 10.701 -9.781 -1.068 1.00 92.75 113 ILE A CA 1
ATOM 859 C C . ILE A 1 113 ? 12.012 -9.413 -0.358 1.00 92.75 113 ILE A C 1
ATOM 861 O O . ILE A 1 113 ? 12.814 -10.279 -0.006 1.00 92.75 113 ILE A O 1
ATOM 865 N N . LEU A 1 114 ? 12.261 -8.112 -0.216 1.00 93.25 114 LEU A N 1
ATOM 866 C CA . LEU A 1 114 ? 13.416 -7.554 0.491 1.00 93.25 114 LEU A CA 1
ATOM 867 C C . LEU A 1 114 ? 13.080 -7.207 1.945 1.00 93.25 114 LEU A C 1
ATOM 869 O O . LEU A 1 114 ? 13.970 -7.203 2.794 1.00 93.25 114 LEU A O 1
ATOM 873 N N . ALA A 1 115 ? 11.803 -6.950 2.238 1.00 95.31 115 ALA A N 1
ATOM 874 C CA . ALA A 1 115 ? 11.278 -6.858 3.594 1.00 95.31 115 ALA A CA 1
ATOM 875 C C . ALA A 1 115 ? 9.958 -7.629 3.691 1.00 95.31 115 ALA A C 1
ATOM 877 O O . ALA A 1 115 ? 8.998 -7.298 2.991 1.00 95.31 115 ALA A O 1
ATOM 878 N N . GLU A 1 116 ? 9.926 -8.640 4.563 1.00 96.38 116 GLU A N 1
ATOM 879 C CA . GLU A 1 116 ? 8.738 -9.461 4.821 1.00 96.38 116 GLU A CA 1
ATOM 880 C C . GLU A 1 116 ? 7.556 -8.610 5.312 1.00 96.38 116 GLU A C 1
ATOM 882 O O . GLU A 1 116 ? 7.772 -7.650 6.066 1.00 96.38 116 GLU A O 1
ATOM 887 N N . PRO A 1 117 ? 6.317 -8.953 4.910 1.00 96.50 117 PRO A N 1
ATOM 888 C CA . PRO A 1 117 ? 5.136 -8.190 5.274 1.00 96.50 117 PRO A CA 1
ATOM 889 C C . PRO A 1 117 ? 4.896 -8.236 6.783 1.00 96.50 117 PRO A C 1
ATOM 891 O O . PRO A 1 117 ? 4.839 -9.299 7.405 1.00 96.50 117 PRO A O 1
ATOM 894 N N . LYS A 1 118 ? 4.715 -7.060 7.375 1.00 96.94 118 LYS A N 1
ATOM 895 C CA . LYS A 1 118 ? 4.292 -6.895 8.766 1.00 96.94 118 LYS A CA 1
ATOM 896 C C . LYS A 1 118 ? 2.780 -6.677 8.837 1.00 96.94 118 LYS A C 1
ATOM 898 O O . LYS A 1 118 ? 2.196 -6.138 7.903 1.00 96.94 118 LYS A O 1
ATOM 903 N N . PRO A 1 119 ? 2.120 -7.023 9.953 1.00 95.25 119 PRO A N 1
ATOM 904 C CA . PRO A 1 119 ? 0.710 -6.695 10.126 1.00 95.25 119 PRO A CA 1
ATOM 905 C C . PRO A 1 119 ? 0.461 -5.189 9.968 1.00 95.25 119 PRO A C 1
ATOM 907 O O . PRO A 1 119 ? 1.091 -4.375 10.649 1.00 95.25 119 PRO A O 1
ATOM 910 N N . LEU A 1 120 ? -0.460 -4.830 9.074 1.00 95.56 120 LEU A N 1
ATOM 911 C CA . LEU A 1 120 ? -0.918 -3.453 8.912 1.00 95.56 120 LEU A CA 1
ATOM 912 C C . LEU A 1 120 ? -1.883 -3.090 10.047 1.00 95.56 120 LEU A C 1
ATOM 914 O O . LEU A 1 120 ? -2.704 -3.907 10.468 1.00 95.56 120 LEU A O 1
ATOM 918 N N . GLN A 1 121 ? -1.775 -1.863 10.548 1.00 94.88 121 GLN A N 1
ATOM 919 C CA . GLN A 1 121 ? -2.556 -1.357 11.673 1.00 94.88 121 GLN A CA 1
ATOM 920 C C . GLN A 1 121 ? -3.751 -0.540 11.180 1.00 94.88 121 GLN A C 1
ATOM 922 O O . GLN A 1 121 ? -3.648 0.237 10.231 1.00 94.88 121 GLN A O 1
ATOM 927 N N . TYR A 1 122 ? -4.889 -0.696 11.855 1.00 94.44 122 TYR A N 1
ATOM 928 C CA . TYR A 1 122 ? -6.073 0.123 11.603 1.00 94.44 122 TYR A CA 1
ATOM 929 C C . TYR A 1 122 ? -5.864 1.544 12.134 1.00 94.44 122 TYR A C 1
ATOM 931 O O . TYR A 1 122 ? -5.253 1.730 13.185 1.00 94.44 122 TYR A O 1
ATOM 939 N N . GLY A 1 123 ? -6.364 2.544 11.405 1.00 91.62 123 GLY A N 1
ATOM 940 C CA . GLY A 1 123 ? -6.224 3.961 11.757 1.00 91.62 123 GLY A CA 1
ATOM 941 C C . GLY A 1 123 ? -4.822 4.546 11.546 1.00 91.62 123 GLY A C 1
ATOM 942 O O . GLY A 1 123 ? -4.606 5.714 11.857 1.00 91.62 123 GLY A O 1
ATOM 943 N N . MET A 1 124 ? -3.881 3.766 11.004 1.00 93.44 124 MET A N 1
ATOM 944 C CA . MET A 1 124 ? -2.531 4.220 10.671 1.00 93.44 124 MET A CA 1
ATOM 945 C C . MET A 1 124 ? -2.421 4.543 9.173 1.00 93.44 124 MET A C 1
ATOM 947 O O . MET A 1 124 ? -2.826 3.713 8.353 1.00 93.44 124 MET A O 1
ATOM 951 N N . PRO A 1 125 ? -1.870 5.712 8.796 1.00 93.69 125 PRO A N 1
ATOM 952 C CA . PRO A 1 125 ? -1.641 6.047 7.400 1.00 93.69 125 PRO A CA 1
ATOM 953 C C . PRO A 1 125 ? -0.391 5.340 6.876 1.00 93.69 125 PRO A C 1
ATOM 955 O O . PRO A 1 125 ? 0.682 5.380 7.489 1.00 93.69 125 PRO A O 1
ATOM 958 N N . TYR A 1 126 ? -0.534 4.729 5.707 1.00 94.69 126 TYR A N 1
ATOM 959 C CA . TYR A 1 126 ? 0.544 4.068 4.988 1.00 94.69 126 TYR A CA 1
ATOM 960 C C . TYR A 1 126 ? 0.794 4.757 3.654 1.00 94.69 126 TYR A C 1
ATOM 962 O O . TYR A 1 126 ? -0.146 5.120 2.946 1.00 94.69 126 TYR A O 1
ATOM 970 N N . LEU A 1 127 ? 2.069 4.887 3.312 1.00 93.38 127 LEU A N 1
ATOM 971 C CA . LEU A 1 127 ? 2.541 5.231 1.984 1.00 93.38 127 LEU A CA 1
ATOM 972 C C . LEU A 1 127 ? 2.819 3.935 1.218 1.00 93.38 127 LEU A C 1
ATOM 974 O O . LEU A 1 127 ? 3.458 3.017 1.737 1.00 93.38 127 LEU A O 1
ATOM 978 N N . VAL A 1 128 ? 2.346 3.869 -0.019 1.00 93.69 128 VAL A N 1
ATOM 979 C CA . VAL A 1 128 ? 2.829 2.929 -1.026 1.00 93.69 128 VAL A CA 1
ATOM 980 C C . VAL A 1 128 ? 3.636 3.702 -2.060 1.00 93.69 128 VAL A C 1
ATOM 982 O O . VAL A 1 128 ? 3.189 4.734 -2.554 1.00 93.69 128 VAL A O 1
ATOM 985 N N . ASP A 1 129 ? 4.820 3.200 -2.380 1.00 91.94 129 ASP A N 1
ATOM 986 C CA . ASP A 1 129 ? 5.701 3.727 -3.415 1.00 91.94 129 ASP A CA 1
ATOM 987 C C . ASP A 1 129 ? 5.954 2.647 -4.466 1.00 91.94 129 ASP A C 1
ATOM 989 O O . ASP A 1 129 ? 6.463 1.562 -4.165 1.00 91.94 129 ASP A O 1
ATOM 993 N N . PHE A 1 130 ? 5.585 2.957 -5.704 1.00 89.19 130 PHE A N 1
ATOM 994 C CA . PHE A 1 130 ? 5.979 2.207 -6.883 1.00 89.19 130 PHE A CA 1
ATOM 995 C C . PHE A 1 130 ? 7.235 2.829 -7.481 1.00 89.19 130 PHE A C 1
ATOM 997 O O . PHE A 1 130 ? 7.154 3.799 -8.240 1.00 89.19 130 PHE A O 1
ATOM 1004 N N . GLY A 1 131 ? 8.384 2.233 -7.175 1.00 86.56 131 GLY A N 1
ATOM 1005 C CA . GLY A 1 131 ? 9.658 2.643 -7.745 1.00 86.56 131 GLY A CA 1
ATOM 1006 C C . GLY A 1 131 ? 9.860 2.043 -9.133 1.00 86.56 131 GLY A C 1
ATOM 1007 O O . GLY A 1 131 ? 9.722 0.836 -9.327 1.00 86.56 131 GLY A O 1
ATOM 1008 N N . ALA A 1 132 ? 10.216 2.872 -10.107 1.00 83.00 132 ALA A N 1
ATOM 1009 C CA . ALA A 1 132 ? 10.771 2.460 -11.394 1.00 83.00 132 ALA A CA 1
ATOM 1010 C C . ALA A 1 132 ? 11.851 3.470 -11.811 1.00 83.00 132 ALA A C 1
ATOM 1012 O O . ALA A 1 132 ? 12.809 3.691 -11.074 1.00 83.00 132 ALA A O 1
ATOM 1013 N N . ARG A 1 133 ? 11.706 4.112 -12.979 1.00 79.38 133 ARG A N 1
ATOM 1014 C CA . ARG A 1 133 ? 12.490 5.315 -13.287 1.00 79.38 133 ARG A CA 1
ATOM 1015 C C . ARG A 1 133 ? 11.992 6.502 -12.462 1.00 79.38 133 ARG A C 1
ATOM 1017 O O . ARG A 1 133 ? 12.800 7.309 -12.011 1.00 79.38 133 ARG A O 1
ATOM 1024 N N . TYR A 1 134 ? 10.677 6.579 -12.286 1.00 82.38 134 TYR A N 1
ATOM 1025 C CA . TYR A 1 134 ? 9.998 7.524 -11.411 1.00 82.38 134 TYR A CA 1
ATOM 1026 C C . TYR A 1 134 ? 9.359 6.800 -10.224 1.00 82.38 134 TYR A C 1
ATOM 1028 O O . TYR A 1 134 ? 9.187 5.580 -10.250 1.00 82.38 134 TYR A O 1
ATOM 1036 N N . HIS A 1 135 ? 9.026 7.568 -9.190 1.00 85.56 135 HIS A N 1
ATOM 1037 C CA . HIS A 1 135 ? 8.309 7.095 -8.011 1.00 85.56 135 HIS A CA 1
ATOM 1038 C C . HIS A 1 135 ? 6.847 7.510 -8.118 1.00 85.56 135 HIS A C 1
ATOM 1040 O O . HIS A 1 135 ? 6.550 8.693 -8.300 1.00 85.56 135 HIS A O 1
ATOM 1046 N N . TYR A 1 136 ? 5.942 6.541 -8.006 1.00 87.25 136 TYR A N 1
ATOM 1047 C CA . TYR A 1 136 ? 4.504 6.791 -7.985 1.00 87.25 136 TYR A CA 1
ATOM 1048 C C . TYR A 1 136 ? 3.969 6.471 -6.603 1.00 87.25 136 TYR A C 1
ATOM 1050 O O . TYR A 1 136 ? 3.962 5.316 -6.176 1.00 87.25 136 TYR A O 1
ATOM 1058 N N . LEU A 1 137 ? 3.521 7.514 -5.917 1.00 89.44 137 LEU A N 1
ATOM 1059 C CA . LEU A 1 137 ? 3.125 7.429 -4.523 1.00 89.44 137 LEU A CA 1
ATOM 1060 C C . LEU A 1 137 ? 1.619 7.207 -4.393 1.00 89.44 137 LEU A C 1
ATOM 1062 O O . LEU A 1 137 ? 0.841 7.562 -5.276 1.00 89.44 137 LEU A O 1
ATOM 1066 N N . GLY A 1 138 ? 1.203 6.613 -3.285 1.00 89.38 138 GLY A N 1
ATOM 1067 C CA . GLY A 1 138 ? -0.191 6.409 -2.908 1.00 89.38 138 GLY A CA 1
ATOM 1068 C C . GLY A 1 138 ? -0.301 6.415 -1.393 1.00 89.38 138 GLY A C 1
ATOM 1069 O O . GLY A 1 138 ? 0.589 5.916 -0.713 1.00 89.38 138 GLY A O 1
ATOM 1070 N N . ILE A 1 139 ? -1.380 6.966 -0.846 1.00 91.25 139 ILE A N 1
ATOM 1071 C CA . ILE A 1 139 ? -1.625 6.943 0.600 1.00 91.25 139 ILE A CA 1
ATOM 1072 C C . ILE A 1 139 ? -2.905 6.173 0.853 1.00 91.25 139 ILE A C 1
ATOM 1074 O O . ILE A 1 139 ? -3.917 6.404 0.188 1.00 91.25 139 ILE A O 1
ATOM 1078 N N . PHE A 1 140 ? -2.869 5.273 1.828 1.00 92.25 140 PHE A N 1
ATOM 1079 C CA . PHE A 1 140 ? -4.038 4.508 2.220 1.00 92.25 140 PHE A CA 1
ATOM 1080 C C . PHE A 1 140 ? -4.125 4.317 3.731 1.00 92.25 140 PHE A C 1
ATOM 1082 O O . PHE A 1 140 ? -3.129 4.332 4.454 1.00 92.25 140 PHE A O 1
ATOM 1089 N N . CYS A 1 141 ? -5.355 4.117 4.189 1.00 94.19 141 CYS A N 1
ATOM 1090 C CA . CYS A 1 141 ? -5.704 3.877 5.578 1.00 94.19 141 CYS A CA 1
ATOM 1091 C C . CYS A 1 141 ? -6.633 2.674 5.656 1.00 94.19 141 CYS A C 1
ATOM 1093 O O . CYS A 1 141 ? -7.553 2.556 4.847 1.00 94.19 141 CYS A O 1
ATOM 1095 N N . LEU A 1 142 ? -6.415 1.799 6.637 1.00 95.44 142 LEU A N 1
ATOM 1096 C CA . LEU A 1 142 ? -7.313 0.684 6.925 1.00 95.44 142 LEU A CA 1
ATOM 1097 C C . LEU A 1 142 ? -8.232 1.023 8.096 1.00 95.44 142 LEU A C 1
ATOM 1099 O O . LEU A 1 142 ? -7.780 1.520 9.127 1.00 95.44 142 LEU A O 1
ATOM 1103 N N . SER A 1 143 ? -9.513 0.692 7.957 1.00 94.62 143 SER A N 1
ATOM 1104 C CA . SER A 1 143 ? -10.515 0.756 9.023 1.00 94.62 143 SER A CA 1
ATOM 1105 C C . SER A 1 143 ? -11.411 -0.490 9.010 1.00 94.62 143 SER A C 1
ATOM 1107 O O . SER A 1 143 ? -11.266 -1.378 8.162 1.00 94.62 143 SER A O 1
ATOM 1109 N N . ARG A 1 144 ? -12.329 -0.559 9.974 1.00 93.69 144 ARG A N 1
ATOM 1110 C CA . ARG A 1 144 ? -13.411 -1.543 10.043 1.00 93.69 144 ARG A CA 1
ATOM 1111 C C . ARG A 1 144 ? -14.752 -0.819 9.979 1.00 93.69 144 ARG A C 1
ATOM 1113 O O . ARG A 1 144 ? -14.893 0.242 10.583 1.00 93.69 144 ARG A O 1
ATOM 1120 N N . ASP A 1 145 ? -15.723 -1.371 9.256 1.00 88.44 145 ASP A N 1
ATOM 1121 C CA . ASP A 1 145 ? -17.092 -0.842 9.286 1.00 88.44 145 ASP A CA 1
ATOM 1122 C C . ASP A 1 145 ? -17.850 -1.319 10.535 1.00 88.44 145 ASP A C 1
ATOM 1124 O O . ASP A 1 145 ? -17.326 -2.052 11.378 1.00 88.44 145 ASP A O 1
ATOM 1128 N N . SER A 1 146 ? -19.119 -0.923 10.646 1.00 90.25 146 SER A N 1
ATOM 1129 C CA . SER A 1 146 ? -20.005 -1.327 11.741 1.00 90.25 146 SER A CA 1
ATOM 1130 C C . SER A 1 146 ? -20.291 -2.833 11.797 1.00 90.25 146 SER A C 1
ATOM 1132 O O . SER A 1 146 ? -20.762 -3.315 12.826 1.00 90.25 146 SER A O 1
ATOM 1134 N N . THR A 1 147 ? -20.015 -3.579 10.724 1.00 91.75 147 THR A N 1
ATOM 1135 C CA . THR A 1 147 ? -20.141 -5.044 10.662 1.00 91.75 147 THR A CA 1
ATOM 1136 C C . THR A 1 147 ? -18.822 -5.761 10.955 1.00 91.75 147 THR A C 1
ATOM 1138 O O . THR A 1 147 ? -18.797 -6.983 11.088 1.00 91.75 147 THR A O 1
ATOM 1141 N N . GLY A 1 148 ? -17.726 -5.009 11.096 1.00 90.06 148 GLY A N 1
ATOM 1142 C CA . GLY A 1 148 ? -16.383 -5.538 11.277 1.00 90.06 148 GLY A CA 1
ATOM 1143 C C . GLY A 1 148 ? -15.692 -5.931 9.971 1.00 90.06 148 GLY A C 1
ATOM 1144 O O . GLY A 1 148 ? -14.652 -6.582 10.036 1.00 90.06 148 GLY A O 1
ATOM 1145 N N . ALA A 1 149 ? -16.202 -5.552 8.796 1.00 91.31 149 ALA A N 1
ATOM 1146 C CA . ALA A 1 149 ? -15.527 -5.783 7.518 1.00 91.31 149 ALA A CA 1
ATOM 1147 C C . ALA A 1 149 ? -14.383 -4.777 7.304 1.00 91.31 149 ALA A C 1
ATOM 1149 O O . ALA A 1 149 ? -14.452 -3.639 7.773 1.00 91.31 149 ALA A O 1
ATOM 1150 N N . THR A 1 150 ? -13.309 -5.195 6.627 1.00 92.94 150 THR A N 1
ATOM 1151 C CA . THR A 1 150 ? -12.170 -4.316 6.312 1.00 92.94 150 THR A CA 1
ATOM 1152 C C . THR A 1 150 ? -12.574 -3.305 5.243 1.00 92.94 150 THR A C 1
ATOM 1154 O O . THR A 1 150 ? -13.169 -3.669 4.233 1.00 92.94 150 THR A O 1
ATOM 1157 N N . LEU A 1 151 ? -12.209 -2.035 5.425 1.0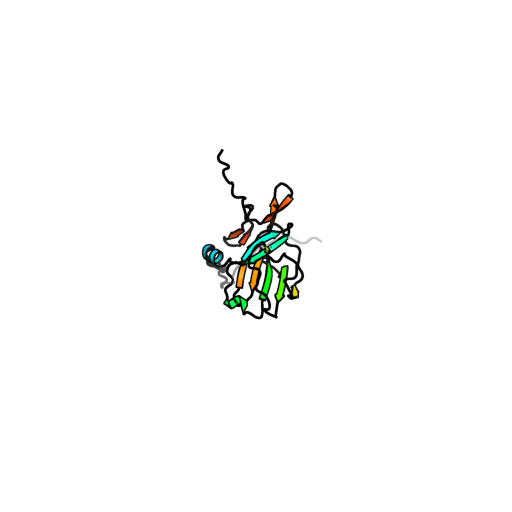0 93.56 151 LEU A N 1
ATOM 1158 C CA . LEU A 1 151 ? -12.394 -1.001 4.405 1.00 93.56 151 LEU A CA 1
ATOM 1159 C C . LEU A 1 151 ? -11.199 -0.052 4.327 1.00 93.56 151 LEU A C 1
ATOM 1161 O O . LEU A 1 151 ? -10.483 0.153 5.308 1.00 93.56 151 LEU A O 1
ATOM 1165 N N . LEU A 1 152 ? -11.009 0.546 3.151 1.00 93.31 152 LEU A N 1
ATOM 1166 C CA . LEU A 1 152 ? -10.070 1.648 2.962 1.00 93.31 152 LEU A CA 1
ATOM 1167 C C . LEU A 1 152 ? -10.762 2.965 3.295 1.00 93.31 152 LEU A C 1
ATOM 1169 O O . LEU A 1 152 ? -11.866 3.212 2.804 1.00 93.31 152 LEU A O 1
ATOM 1173 N N . THR A 1 153 ? -10.117 3.814 4.088 1.00 91.69 153 THR A N 1
ATOM 1174 C CA . THR A 1 153 ? -10.604 5.167 4.369 1.00 91.69 153 THR A CA 1
ATOM 1175 C C . THR A 1 153 ? -9.767 6.234 3.684 1.00 91.69 153 THR A C 1
ATOM 1177 O O . THR A 1 153 ? -8.610 6.027 3.312 1.00 91.69 153 THR A O 1
ATOM 1180 N N . GLN A 1 154 ? -10.387 7.394 3.506 1.00 88.88 154 GLN A N 1
ATOM 1181 C CA . GLN A 1 154 ? -9.709 8.625 3.152 1.00 88.88 154 GLN A CA 1
ATOM 1182 C C . GLN A 1 154 ? -8.767 9.040 4.281 1.00 88.88 154 GLN A C 1
ATOM 1184 O O . GLN A 1 154 ? -8.963 8.701 5.452 1.00 88.88 154 GLN A O 1
ATOM 1189 N N . TRP A 1 155 ? -7.786 9.845 3.925 1.00 89.75 155 TRP A N 1
ATOM 1190 C CA . TRP A 1 155 ? -6.873 10.509 4.838 1.00 89.75 155 TRP A CA 1
ATOM 1191 C C . TRP A 1 155 ? -7.022 12.020 4.658 1.00 89.75 155 TRP A C 1
ATOM 1193 O O . TRP A 1 155 ? -7.509 12.496 3.632 1.00 89.75 155 TRP A O 1
ATOM 1203 N N . SER A 1 156 ? -6.620 12.774 5.671 1.00 87.06 156 SER A N 1
ATOM 1204 C CA . SER A 1 156 ? -6.555 14.231 5.621 1.00 87.06 156 SER A CA 1
ATOM 1205 C C . SER A 1 156 ? -5.155 14.692 5.977 1.00 87.06 156 SER A C 1
ATOM 1207 O O . SER A 1 156 ? -4.458 14.031 6.748 1.00 87.06 156 SER A O 1
ATOM 1209 N N . MET A 1 157 ? -4.770 15.841 5.440 1.00 84.00 157 MET A N 1
ATOM 1210 C CA . MET A 1 157 ? -3.492 16.474 5.723 1.00 84.00 157 MET A CA 1
ATOM 1211 C C . MET A 1 157 ? -3.730 17.844 6.342 1.00 84.00 157 MET A C 1
ATOM 1213 O O . MET A 1 157 ? -4.366 18.702 5.731 1.00 84.00 157 MET A O 1
ATOM 1217 N N . GLY A 1 158 ? -3.240 18.006 7.567 1.00 80.50 158 GLY A N 1
ATOM 1218 C CA . GLY A 1 158 ? -3.109 19.288 8.251 1.00 80.50 158 GLY A CA 1
ATOM 1219 C C . GLY A 1 158 ? -1.637 19.513 8.574 1.00 80.50 158 GLY A C 1
ATOM 1220 O O . GLY A 1 158 ? -0.830 19.675 7.666 1.00 80.50 158 GLY A O 1
ATOM 1221 N N . GLU A 1 159 ? -1.287 19.462 9.859 1.00 81.69 159 GLU A N 1
ATOM 1222 C CA . GLU A 1 159 ? 0.117 19.397 10.303 1.00 81.69 159 GLU A CA 1
ATOM 1223 C C . GLU A 1 159 ? 0.724 18.003 10.066 1.00 81.69 159 GLU A C 1
ATOM 1225 O O . GLU A 1 159 ? 1.866 17.896 9.631 1.00 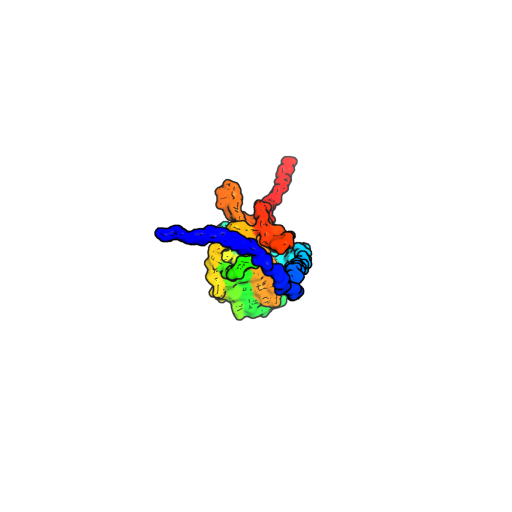81.69 159 GLU A O 1
ATOM 1230 N N . ASP A 1 160 ? -0.078 16.953 10.267 1.00 82.88 160 ASP A N 1
ATOM 1231 C CA . ASP A 1 160 ? 0.257 15.557 9.989 1.00 82.88 160 ASP A CA 1
ATOM 1232 C C . ASP A 1 160 ? -0.753 14.932 9.012 1.00 82.88 160 ASP A C 1
ATOM 1234 O O . ASP A 1 160 ? -1.870 15.431 8.815 1.00 82.88 160 ASP A O 1
ATOM 1238 N N . ILE A 1 161 ? -0.365 13.801 8.418 1.00 86.88 161 ILE A N 1
ATOM 1239 C CA . ILE A 1 161 ? -1.275 12.933 7.666 1.00 86.88 161 ILE A CA 1
ATOM 1240 C C . ILE A 1 161 ? -1.985 12.023 8.659 1.00 86.88 161 ILE A C 1
ATOM 1242 O O . ILE A 1 161 ? -1.340 11.278 9.395 1.00 86.88 161 ILE A O 1
ATOM 1246 N N . VAL A 1 162 ? -3.314 12.052 8.653 1.00 90.75 162 VAL A N 1
ATOM 1247 C CA . VAL A 1 162 ? -4.141 11.239 9.549 1.00 90.75 162 VAL A CA 1
ATOM 1248 C C . VAL A 1 162 ? -5.225 10.506 8.775 1.00 90.75 162 VAL A C 1
ATOM 1250 O O . VAL A 1 162 ? -5.759 11.010 7.785 1.00 90.75 162 VAL A O 1
ATOM 1253 N N . CYS A 1 163 ? -5.567 9.306 9.235 1.00 91.69 163 CYS A N 1
ATOM 1254 C CA . CYS A 1 163 ? -6.700 8.566 8.698 1.00 91.69 163 CYS A CA 1
ATOM 1255 C C . CYS A 1 163 ? -8.016 9.197 9.146 1.00 91.69 163 CYS A C 1
ATOM 1257 O O . CYS A 1 163 ? -8.166 9.599 10.297 1.00 91.69 163 CYS A O 1
ATOM 1259 N N . THR A 1 164 ? -8.986 9.242 8.240 1.00 90.44 164 THR A N 1
ATOM 1260 C CA . THR A 1 164 ? -10.359 9.649 8.548 1.00 90.44 164 THR A CA 1
ATOM 1261 C C . THR A 1 164 ? -11.259 8.421 8.671 1.00 90.44 164 THR A C 1
ATOM 1263 O O . THR A 1 164 ? -10.870 7.305 8.318 1.00 90.44 164 THR A O 1
ATOM 1266 N N . GLU A 1 165 ? -12.493 8.627 9.123 1.00 88.44 165 GLU A N 1
ATOM 1267 C CA . GLU A 1 165 ? -13.532 7.590 9.143 1.00 88.44 165 GLU A CA 1
ATOM 1268 C C . GLU A 1 165 ? -14.275 7.463 7.800 1.00 88.44 165 GLU A C 1
ATOM 1270 O O . GLU A 1 165 ? -15.082 6.553 7.614 1.00 88.44 165 GLU A O 1
ATOM 1275 N N . THR A 1 166 ? -14.021 8.361 6.841 1.00 87.50 166 THR A N 1
ATOM 1276 C CA . THR A 1 166 ? -14.744 8.378 5.563 1.00 87.50 166 THR A CA 1
ATOM 1277 C C . THR A 1 166 ? -14.212 7.283 4.638 1.00 87.50 166 THR A C 1
ATOM 1279 O O . THR A 1 166 ? -13.016 7.280 4.356 1.00 87.50 166 THR A O 1
ATOM 1282 N N . PRO A 1 167 ? -15.051 6.381 4.095 1.00 87.00 167 PRO A N 1
ATOM 1283 C CA . PRO A 1 167 ? -14.602 5.368 3.138 1.00 87.00 167 PRO A CA 1
ATOM 1284 C C . PRO A 1 167 ? -14.005 5.979 1.860 1.00 87.00 167 PRO A C 1
ATOM 1286 O O . PRO A 1 167 ? -14.547 6.947 1.323 1.00 87.00 167 PRO A O 1
ATOM 1289 N N . LEU A 1 168 ? -12.921 5.384 1.352 1.00 80.50 168 LEU A N 1
ATOM 1290 C CA . LEU A 1 168 ? -12.212 5.825 0.143 1.00 80.50 168 LEU A CA 1
ATOM 1291 C C . LEU A 1 168 ? -13.089 5.683 -1.112 1.00 80.50 168 LEU A C 1
ATOM 1293 O O . LEU A 1 168 ? -13.144 6.594 -1.931 1.00 80.50 168 LEU A O 1
ATOM 1297 N N . ASN A 1 169 ? -13.850 4.589 -1.200 1.00 67.12 169 ASN A N 1
ATOM 1298 C CA . ASN A 1 169 ? -14.869 4.374 -2.222 1.00 67.12 169 ASN A CA 1
ATOM 1299 C C . ASN A 1 169 ? -16.241 4.344 -1.542 1.00 67.12 169 ASN A C 1
ATOM 1301 O O . ASN A 1 169 ? -16.638 3.322 -0.983 1.00 67.12 169 ASN A O 1
ATOM 1305 N N . LYS A 1 170 ? -16.999 5.445 -1.585 1.00 49.91 170 LYS A N 1
ATOM 1306 C CA . LYS A 1 170 ? -18.453 5.315 -1.411 1.00 49.91 170 LYS A CA 1
ATOM 1307 C C . LYS A 1 170 ? -18.969 4.590 -2.655 1.00 49.91 170 LYS A C 1
ATOM 1309 O O . LYS A 1 170 ? -18.639 5.043 -3.753 1.00 49.91 170 LYS A O 1
ATOM 1314 N N . PRO A 1 171 ? -19.767 3.510 -2.544 1.00 40.03 171 PRO A N 1
ATOM 1315 C CA . PRO A 1 171 ? -20.505 3.041 -3.706 1.00 40.03 171 PRO A CA 1
ATOM 1316 C C . PRO A 1 171 ? -21.259 4.248 -4.261 1.00 40.03 171 PRO A C 1
ATOM 1318 O O . PRO A 1 171 ? -21.899 4.979 -3.491 1.00 40.03 171 PRO A O 1
ATOM 1321 N N . SER A 1 172 ? -21.120 4.512 -5.564 1.00 35.00 172 SER A N 1
ATOM 1322 C CA . SER A 1 172 ? -21.916 5.548 -6.203 1.00 35.00 172 SER A CA 1
ATOM 1323 C C . SER A 1 172 ? -23.359 5.231 -5.848 1.00 35.00 172 SER A C 1
ATOM 1325 O O . SER A 1 172 ? -23.873 4.140 -6.103 1.00 35.00 172 SER A O 1
ATOM 1327 N N . LYS A 1 173 ? -24.011 6.157 -5.151 1.00 35.28 173 LYS A N 1
ATOM 1328 C CA . LYS A 1 173 ? -25.442 6.063 -4.936 1.00 35.28 173 LYS A CA 1
ATOM 1329 C C . LYS A 1 173 ? -26.036 6.333 -6.310 1.00 35.28 173 LYS A C 1
ATOM 1331 O O . LYS A 1 173 ? -26.340 7.478 -6.613 1.00 35.28 173 LYS A O 1
ATOM 1336 N N . ASN A 1 174 ? -26.100 5.316 -7.172 1.00 32.56 174 ASN A N 1
ATOM 1337 C CA . ASN A 1 174 ? -26.930 5.370 -8.362 1.00 32.56 174 ASN A CA 1
ATOM 1338 C C . ASN A 1 174 ? -28.321 5.720 -7.836 1.00 32.56 174 ASN A C 1
ATOM 1340 O O . ASN A 1 174 ? -28.884 4.922 -7.076 1.00 32.56 174 ASN A O 1
ATOM 1344 N N . PRO A 1 175 ? -28.885 6.893 -8.165 1.00 37.81 175 PRO A N 1
ATOM 1345 C CA . PRO A 1 175 ? -30.311 7.029 -8.026 1.00 37.81 175 PRO A CA 1
ATOM 1346 C C . PRO A 1 175 ? -30.877 6.048 -9.053 1.00 37.81 175 PRO A C 1
ATOM 1348 O O . PRO A 1 175 ? -30.878 6.319 -10.250 1.00 37.81 175 PRO A O 1
ATOM 1351 N N . SER A 1 176 ? -31.305 4.868 -8.598 1.00 40.16 176 SER A N 1
ATOM 1352 C CA . SER A 1 176 ? -32.363 4.153 -9.302 1.00 40.16 176 SER A CA 1
ATOM 1353 C C . SER A 1 176 ? -33.584 5.058 -9.218 1.00 40.16 176 SER A C 1
ATOM 1355 O O . SER A 1 176 ? -34.343 5.017 -8.253 1.00 40.16 176 SER A O 1
ATOM 1357 N N . GLY A 1 177 ? -33.669 5.972 -10.180 1.00 39.66 177 GLY A N 1
ATOM 1358 C CA . GLY A 1 177 ? -34.894 6.652 -10.533 1.00 39.66 177 GLY A CA 1
ATOM 1359 C C . GLY A 1 177 ? -35.764 5.633 -11.245 1.00 39.66 177 GLY A C 1
ATOM 1360 O O . GLY A 1 177 ? -35.448 5.222 -12.358 1.00 39.66 177 GLY A O 1
ATOM 1361 N N . THR A 1 178 ? -36.769 5.183 -10.502 1.00 39.69 178 THR A N 1
ATOM 1362 C CA . THR A 1 178 ? -38.059 4.652 -10.959 1.00 39.69 178 THR A CA 1
ATOM 1363 C C . THR A 1 178 ? -38.570 5.285 -12.241 1.00 39.69 178 THR A C 1
ATOM 1365 O O . THR A 1 178 ? -38.464 6.531 -12.335 1.00 39.69 178 THR A O 1
#

Secondary structure (DSSP, 8-state):
----------------------------------HHHHHTTB-EEEEEETTEEEEEES---TTGGG-S-EEEEEEESSSS-SEEEEE-S--SPPP-SSTTPEETTS--TT-EEEEPPPPPPBT-EEEEEEESSSEEEEEEEEEE-TTS-EEEEEEEESSSEEEEEEESSPPP------

pLDDT: mean 74.25, std 22.64, range [26.3, 97.75]